Protein AF-A0A0D7KGH0-F1 (afdb_monomer)

Secondary structure (DSSP, 8-state):
-------------PPPP----------------------------------TTSTHHHHHHHHHTSSS-HHHHHHHHHHHHHHHHHHHHHHTT--------------STTSSHHHHHHHHHHHHHHTTS-S--------HHHHS-SSTTHHHHHHHHH-

pLDDT: mean 73.55, std 21.43, range [29.11, 94.19]

Nearest PDB structures (foldseek):
  3syk-assembly1_A  TM=7.931E-01  e=2.984E-05  Cereibacter sphaeroides
  4xvn-assembly2_E  TM=3.794E-01  e=7.299E+00  Thermus phage G20c

Radius of gyration: 26.58 Å; Cα contacts (8 Å, |Δi|>4): 63; chains: 1; bounding box: 65×79×70 Å

Sequence (159 aa):
MNVRLRAANSEGNARPSRQINVVLRPVEQSNQDTAANQTNGEDTADSLAVPQDGPFGEVRKELDRLVGLKHMKDIAYELYAILQMNRRRQDVGLICQSHVYHMIFKGNPGTGKTTVARIMAKMFQQLGVLSKGHLLEVERADLVGEYIGHTAQKTRDLI

Mean predicted aligned error: 15.97 Å

Solvent-accessible surface area (backbone atoms only — not comparable to full-atom values): 11032 Å² total; per-residue (Å²): 136,88,88,88,81,90,81,84,90,84,78,87,82,76,81,77,82,85,79,80,84,83,82,80,78,77,83,81,79,86,85,84,83,86,86,87,85,85,88,80,94,70,85,93,79,84,85,75,89,66,71,69,91,47,88,57,29,59,50,49,52,60,55,65,69,45,83,73,60,60,71,59,52,52,52,52,53,51,52,49,51,53,51,51,51,45,51,55,34,50,78,71,71,43,94,67,83,91,79,87,84,86,82,83,87,82,78,65,88,89,74,49,58,70,60,51,52,46,49,51,33,41,48,35,25,76,72,65,77,32,99,59,47,76,73,88,88,78,56,72,75,65,41,50,43,99,50,92,79,38,30,65,53,40,42,58,79,76,108

Foldseek 3Di:
DDDDDDDDDDDDDDPDDPDDDDDDDDDDDDDDDDDDDDDDDDDPPDDLCDPCPDLCVVLLVLVVVQPDPVVVSVVLSVVLVLLVVLVVCVVVPHDHDDDDDDDDDDDDPPNCSVVSVLSSLSSCCSSVVDVDSDDDDDDPVQQDDPDPPVNVVSNVVRD

Structure (mmCIF, N/CA/C/O backbone):
data_AF-A0A0D7KGH0-F1
#
_entry.id   AF-A0A0D7KGH0-F1
#
loop_
_atom_site.group_PDB
_atom_site.id
_atom_site.type_symbol
_atom_site.label_atom_id
_atom_site.label_alt_id
_atom_site.label_comp_id
_atom_site.label_asym_id
_atom_site.label_entity_id
_atom_site.label_seq_id
_atom_site.pdbx_PDB_ins_code
_atom_site.Cartn_x
_atom_site.Cartn_y
_atom_site.Cartn_z
_atom_site.occupancy
_atom_site.B_iso_or_equiv
_atom_site.auth_seq_id
_atom_site.auth_comp_id
_atom_site.auth_asym_id
_atom_site.auth_atom_id
_atom_site.pdbx_PDB_model_num
ATOM 1 N N . MET A 1 1 ? 45.680 39.427 49.419 1.00 41.56 1 MET A N 1
ATOM 2 C CA . MET A 1 1 ? 44.461 38.790 48.872 1.00 41.56 1 MET A CA 1
ATOM 3 C C . MET A 1 1 ? 44.758 37.316 48.664 1.00 41.56 1 MET A C 1
ATOM 5 O O . MET A 1 1 ? 45.779 36.998 48.070 1.00 41.56 1 MET A O 1
ATOM 9 N N . ASN A 1 2 ? 43.954 36.448 49.277 1.00 29.53 2 ASN A N 1
ATOM 10 C CA . ASN A 1 2 ? 44.262 35.038 49.512 1.00 29.53 2 ASN A CA 1
ATOM 11 C C . ASN A 1 2 ? 44.093 34.130 48.282 1.00 29.53 2 ASN A C 1
ATOM 13 O O . ASN A 1 2 ? 43.216 34.319 47.448 1.00 29.53 2 ASN A O 1
ATOM 17 N N . VAL A 1 3 ? 44.953 33.114 48.280 1.00 34.72 3 VAL A N 1
ATOM 18 C CA . VAL A 1 3 ? 45.094 31.923 47.430 1.00 34.72 3 VAL A CA 1
ATOM 19 C C . VAL A 1 3 ? 43.864 30.997 47.483 1.00 34.72 3 VAL A C 1
ATOM 21 O O . VAL A 1 3 ? 43.312 30.828 48.569 1.00 34.72 3 VAL A O 1
ATOM 24 N N . ARG A 1 4 ? 43.520 30.298 46.377 1.00 31.38 4 ARG A N 1
ATOM 25 C CA . ARG A 1 4 ? 43.224 28.836 46.357 1.00 31.38 4 ARG A CA 1
ATOM 26 C C . ARG A 1 4 ? 43.000 28.226 44.960 1.00 31.38 4 ARG A C 1
ATOM 28 O O . ARG A 1 4 ? 42.541 28.875 44.032 1.00 31.38 4 ARG A O 1
ATOM 35 N N . LEU A 1 5 ? 43.395 26.951 44.888 1.00 29.11 5 LEU A N 1
ATOM 36 C CA . LEU A 1 5 ? 43.518 26.014 43.766 1.00 29.11 5 LEU A CA 1
ATOM 37 C C . LEU A 1 5 ? 42.199 25.357 43.278 1.00 29.11 5 LEU A C 1
ATOM 39 O O . LEU A 1 5 ? 41.291 25.158 44.074 1.00 29.11 5 LEU A O 1
ATOM 43 N N . ARG A 1 6 ? 42.283 24.827 42.036 1.00 31.92 6 ARG A N 1
ATOM 44 C CA . ARG A 1 6 ? 41.784 23.535 41.469 1.00 31.92 6 ARG A CA 1
ATOM 45 C C . ARG A 1 6 ? 40.280 23.215 41.353 1.00 31.92 6 ARG A C 1
ATOM 47 O O . ARG A 1 6 ? 39.593 23.128 42.357 1.00 31.92 6 ARG A O 1
ATOM 54 N N . ALA A 1 7 ? 39.887 22.775 40.145 1.00 35.25 7 ALA A N 1
ATOM 55 C CA . ALA A 1 7 ? 39.320 21.446 39.781 1.00 35.25 7 ALA A CA 1
ATOM 56 C C . ALA A 1 7 ? 38.917 21.485 38.279 1.00 35.25 7 ALA A C 1
ATOM 58 O O . ALA A 1 7 ? 38.325 22.465 37.853 1.00 35.25 7 ALA A O 1
ATOM 59 N N . ALA A 1 8 ? 39.452 20.651 37.378 1.00 36.75 8 ALA A N 1
ATOM 60 C CA . ALA A 1 8 ? 39.146 19.237 37.086 1.00 36.75 8 ALA A CA 1
ATOM 61 C C . ALA A 1 8 ? 37.835 19.004 36.287 1.00 36.75 8 ALA A C 1
ATOM 63 O O . ALA A 1 8 ? 36.780 19.505 36.650 1.00 36.75 8 ALA A O 1
ATOM 64 N N . ASN A 1 9 ? 37.986 18.234 35.198 1.00 39.91 9 ASN A N 1
ATOM 65 C CA . ASN A 1 9 ? 37.026 17.692 34.224 1.00 39.91 9 ASN A CA 1
ATOM 66 C C . ASN A 1 9 ? 35.560 17.510 34.662 1.00 39.91 9 ASN A C 1
ATOM 68 O O . ASN A 1 9 ? 35.285 16.999 35.743 1.00 39.91 9 ASN A O 1
ATOM 72 N N . SER A 1 10 ? 34.639 17.710 33.710 1.00 45.41 10 SER A N 1
ATOM 73 C CA . SER A 1 10 ? 33.418 16.896 33.628 1.00 45.41 10 SER A CA 1
ATOM 74 C C . SER A 1 10 ? 33.088 16.579 32.166 1.00 45.41 10 SER A C 1
ATOM 76 O O . SER A 1 10 ? 33.028 17.464 31.313 1.00 45.41 10 SER A O 1
ATOM 78 N N . GLU A 1 11 ? 33.003 15.281 31.905 1.00 39.31 11 GLU A N 1
ATOM 79 C CA . GLU A 1 11 ? 32.951 14.599 30.618 1.00 39.31 11 GLU A CA 1
ATOM 80 C C . GLU A 1 11 ? 31.562 14.656 29.967 1.00 39.31 11 GLU A C 1
ATOM 82 O O . GLU A 1 11 ? 30.549 14.955 30.603 1.00 39.31 11 GLU A O 1
ATOM 87 N N . GLY A 1 12 ? 31.530 14.338 28.670 1.00 46.34 12 GLY A N 1
ATOM 88 C CA . GLY A 1 12 ? 30.321 14.235 27.865 1.00 46.34 12 GLY A CA 1
ATOM 89 C C . GLY A 1 12 ? 29.302 13.258 28.453 1.00 46.34 12 GLY A C 1
ATOM 90 O O . GLY A 1 12 ? 29.570 12.074 28.630 1.00 46.34 12 GLY A O 1
ATOM 91 N N . ASN A 1 13 ? 28.096 13.760 28.702 1.00 44.91 13 ASN A N 1
ATOM 92 C CA . ASN A 1 13 ? 26.980 12.952 29.171 1.00 44.91 13 ASN A CA 1
ATOM 93 C C . ASN A 1 13 ? 26.182 12.418 27.969 1.00 44.91 13 ASN A C 1
ATOM 95 O O . ASN A 1 13 ? 25.218 13.034 27.506 1.00 44.91 13 ASN A O 1
ATOM 99 N N . ALA A 1 14 ? 26.623 11.277 27.436 1.00 51.00 14 ALA A N 1
ATOM 100 C CA . ALA A 1 14 ? 25.829 10.451 26.537 1.00 51.00 14 ALA A CA 1
ATOM 101 C C . ALA A 1 14 ? 24.565 9.987 27.279 1.00 51.00 14 ALA A C 1
ATOM 103 O O . ALA A 1 14 ? 24.649 9.352 28.327 1.00 51.00 14 ALA A O 1
ATOM 104 N N . ARG A 1 15 ? 23.378 10.301 26.748 1.00 58.03 15 ARG A N 1
ATOM 105 C CA . ARG A 1 15 ? 22.112 9.817 27.318 1.00 58.03 15 ARG A CA 1
ATOM 106 C C . ARG A 1 15 ? 22.065 8.289 27.161 1.00 58.03 15 ARG A C 1
ATOM 108 O O . ARG A 1 15 ? 22.057 7.836 26.015 1.00 58.03 15 ARG A O 1
ATOM 115 N N . PRO A 1 16 ? 22.014 7.484 28.237 1.00 51.22 16 PRO A N 1
ATOM 116 C CA . PRO A 1 16 ? 21.922 6.042 28.083 1.00 51.22 16 PRO A CA 1
ATOM 117 C C . PRO A 1 16 ? 20.539 5.666 27.538 1.00 51.22 16 PRO A C 1
ATOM 119 O O . PRO A 1 16 ? 19.508 6.221 27.929 1.00 51.22 16 PRO A O 1
ATOM 122 N N . SER A 1 17 ? 20.537 4.722 26.601 1.00 52.44 17 SER A N 1
ATOM 123 C CA . SER A 1 17 ? 19.361 4.086 26.013 1.00 52.44 17 SER A CA 1
ATOM 124 C C . SER A 1 17 ? 18.407 3.581 27.099 1.00 52.44 17 SER A C 1
ATOM 126 O O . SER A 1 17 ? 18.757 2.694 27.875 1.00 52.44 17 SER A O 1
ATOM 128 N N . ARG A 1 18 ? 17.181 4.111 27.145 1.00 48.22 18 ARG A N 1
ATOM 129 C CA . ARG A 1 18 ? 16.105 3.562 27.983 1.00 48.22 18 ARG A CA 1
ATOM 130 C C . ARG A 1 18 ? 15.555 2.294 27.325 1.00 48.22 18 ARG A C 1
ATOM 132 O O . ARG A 1 18 ? 14.575 2.355 26.590 1.00 48.22 18 ARG A O 1
ATOM 139 N N . GLN A 1 19 ? 16.202 1.157 27.572 1.00 45.97 19 GLN A N 1
ATOM 140 C CA . GLN A 1 19 ? 15.597 -0.155 27.344 1.00 45.97 19 GLN A CA 1
ATOM 141 C C . GLN A 1 19 ? 14.465 -0.351 28.359 1.00 45.97 19 GLN A C 1
ATOM 143 O O . GLN A 1 19 ? 14.685 -0.275 29.566 1.00 45.97 19 GLN A O 1
ATOM 148 N N . ILE A 1 20 ? 13.250 -0.584 27.867 1.00 50.53 20 ILE A N 1
ATOM 149 C CA . ILE A 1 20 ? 12.112 -1.008 28.685 1.00 50.53 20 ILE A CA 1
ATOM 150 C C . ILE A 1 20 ? 11.977 -2.517 28.482 1.00 50.53 20 ILE A C 1
ATOM 152 O O . ILE A 1 20 ? 11.627 -2.957 27.390 1.00 50.53 20 ILE A O 1
ATOM 156 N N . ASN A 1 21 ? 12.251 -3.303 29.524 1.00 36.59 21 ASN A N 1
ATOM 157 C CA . ASN A 1 21 ? 11.974 -4.738 29.521 1.00 36.59 21 ASN A CA 1
ATOM 158 C C . ASN A 1 21 ? 10.545 -4.975 30.013 1.00 36.59 21 ASN A C 1
ATOM 160 O O . ASN A 1 21 ? 10.241 -4.743 31.183 1.00 36.59 21 ASN A O 1
ATOM 164 N N . VAL A 1 22 ? 9.675 -5.459 29.128 1.00 51.44 22 VAL A N 1
ATOM 165 C CA . VAL A 1 22 ? 8.350 -5.961 29.505 1.00 51.44 22 VAL A CA 1
ATOM 166 C C . VAL A 1 22 ? 8.469 -7.467 29.718 1.00 51.44 22 VAL A C 1
ATOM 168 O O . VAL A 1 22 ? 8.565 -8.232 28.763 1.00 51.44 22 VAL A O 1
ATOM 171 N N . VAL A 1 23 ? 8.498 -7.889 30.983 1.00 47.25 23 VAL A N 1
ATOM 172 C CA . VAL A 1 23 ? 8.466 -9.306 31.368 1.00 47.25 23 VAL A CA 1
ATOM 173 C C . VAL A 1 23 ? 7.005 -9.730 31.486 1.00 47.25 23 VAL A C 1
ATOM 175 O O . VAL A 1 23 ? 6.326 -9.376 32.449 1.00 47.25 23 VAL A O 1
ATOM 178 N N . LEU A 1 24 ? 6.509 -10.480 30.504 1.00 50.59 24 LEU A N 1
ATOM 179 C CA . LEU A 1 24 ? 5.222 -11.162 30.618 1.00 50.59 24 LEU A CA 1
ATOM 180 C C . LEU A 1 24 ? 5.438 -12.439 31.437 1.00 50.59 24 LEU A C 1
ATOM 182 O O . LEU A 1 24 ? 6.128 -13.353 30.991 1.00 50.59 24 LEU A O 1
ATOM 186 N N . ARG A 1 25 ? 4.871 -12.491 32.648 1.00 45.56 25 ARG A N 1
ATOM 187 C CA . ARG A 1 25 ? 4.761 -13.738 33.418 1.00 45.56 25 ARG A CA 1
ATOM 188 C C . ARG A 1 25 ? 3.758 -14.648 32.700 1.00 45.56 25 ARG A C 1
ATOM 190 O O . ARG A 1 25 ? 2.606 -14.230 32.562 1.00 45.56 25 ARG A O 1
ATOM 197 N N . PRO A 1 26 ? 4.145 -15.852 32.249 1.00 48.28 26 PRO A N 1
ATOM 198 C CA . PRO A 1 26 ? 3.174 -16.825 31.778 1.00 48.28 26 PRO A CA 1
ATOM 199 C C . PRO A 1 26 ? 2.297 -17.246 32.958 1.00 48.28 26 PRO A C 1
ATOM 201 O O . PRO A 1 26 ? 2.795 -17.448 34.065 1.00 48.28 26 PRO A O 1
ATOM 204 N N . VAL A 1 27 ? 0.992 -17.358 32.721 1.00 50.47 27 VAL A N 1
ATOM 205 C CA . VAL A 1 27 ? 0.067 -17.990 33.664 1.00 50.47 27 VAL A CA 1
ATOM 206 C C . VAL A 1 27 ? 0.412 -19.476 33.692 1.00 50.47 27 VAL A C 1
ATOM 208 O O . VAL A 1 27 ? 0.311 -20.156 32.673 1.00 50.47 27 VAL A O 1
ATOM 211 N N . GLU A 1 28 ? 0.869 -19.958 34.844 1.00 46.41 28 GLU A N 1
ATOM 212 C CA . GLU A 1 28 ? 1.136 -21.373 35.082 1.00 46.41 28 GLU A CA 1
ATOM 213 C C . GLU A 1 28 ? -0.172 -22.162 34.944 1.00 46.41 28 GLU A C 1
ATOM 215 O O . GLU A 1 28 ? -1.107 -22.003 35.728 1.00 46.41 28 GLU A O 1
ATOM 220 N N . GLN A 1 29 ? -0.245 -23.008 33.917 1.00 48.66 29 GLN A N 1
ATOM 221 C CA . GLN A 1 29 ? -1.266 -24.039 33.805 1.00 48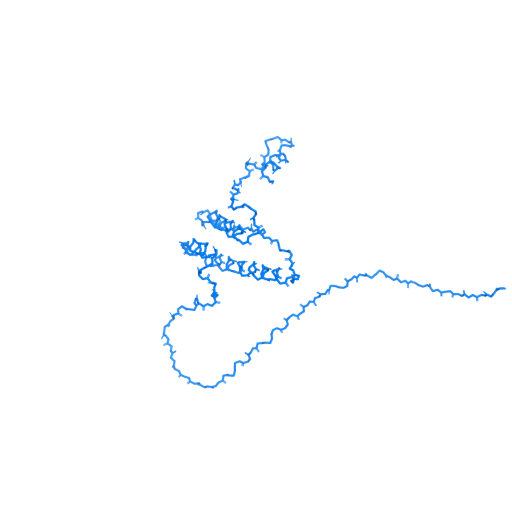.66 29 GLN A CA 1
ATOM 222 C C . GLN A 1 29 ? -0.837 -25.209 34.689 1.00 48.66 29 GLN A C 1
ATOM 224 O O . GLN A 1 29 ? 0.052 -25.987 34.340 1.00 48.66 29 GLN A O 1
ATOM 229 N N . SER A 1 30 ? -1.458 -25.316 35.859 1.00 42.31 30 SER A N 1
ATOM 230 C CA . SER A 1 30 ? -1.389 -26.506 36.698 1.00 42.31 30 SER A CA 1
ATOM 231 C C . SER A 1 30 ? -2.066 -27.676 35.974 1.00 42.31 30 SER A C 1
ATOM 233 O O . SER A 1 30 ? -3.291 -27.730 35.878 1.00 42.31 30 SER A O 1
ATOM 235 N N . ASN A 1 31 ? -1.260 -28.600 35.458 1.00 47.09 31 ASN A N 1
ATOM 236 C CA . ASN A 1 31 ? -1.702 -29.909 34.984 1.00 47.09 31 ASN A CA 1
ATOM 237 C C . ASN A 1 31 ? -1.888 -30.885 36.154 1.00 47.09 31 ASN A C 1
ATOM 239 O O . ASN A 1 31 ? -0.958 -31.036 36.951 1.00 47.09 31 ASN A O 1
ATOM 243 N N . GLN A 1 32 ? -3.042 -31.565 36.173 1.00 42.88 32 GLN A N 1
ATOM 244 C CA . GLN A 1 32 ? -3.339 -32.946 36.627 1.00 42.88 32 GLN A CA 1
ATOM 245 C C . GLN A 1 32 ? -4.887 -33.055 36.652 1.00 42.88 32 GLN A C 1
ATOM 247 O O . GLN A 1 32 ? -5.527 -32.233 37.294 1.00 42.88 32 GLN A O 1
ATOM 252 N N . ASP A 1 33 ? -5.597 -33.904 35.897 1.00 41.34 33 ASP A N 1
ATOM 253 C CA . ASP A 1 33 ? -5.325 -35.303 35.564 1.00 41.34 33 ASP A CA 1
ATOM 254 C C . ASP A 1 33 ? -6.121 -35.842 34.344 1.00 41.34 33 ASP A C 1
ATOM 256 O O . ASP A 1 33 ? -7.313 -35.598 34.190 1.00 41.34 33 ASP A O 1
ATOM 260 N N . THR A 1 34 ? -5.416 -36.658 33.548 1.00 39.62 34 THR A N 1
ATOM 261 C CA . THR A 1 34 ? -5.777 -38.000 33.029 1.00 39.62 34 THR A CA 1
ATOM 262 C C . THR A 1 34 ? -6.896 -38.224 31.979 1.00 39.62 34 THR A C 1
ATOM 264 O O . THR A 1 34 ? -8.069 -38.373 32.288 1.00 39.62 34 THR A O 1
ATOM 267 N N . ALA A 1 35 ? -6.402 -38.491 30.758 1.00 45.72 35 ALA A N 1
ATOM 268 C CA . ALA A 1 35 ? -6.781 -39.527 29.777 1.00 45.72 35 ALA A CA 1
ATOM 269 C C . ALA A 1 35 ? -8.079 -39.444 28.935 1.00 45.72 35 ALA A C 1
ATOM 271 O O . ALA A 1 35 ? -9.195 -39.405 29.432 1.00 45.72 35 ALA A O 1
ATOM 272 N N . ALA A 1 36 ? -7.839 -39.656 27.628 1.00 41.31 36 ALA A N 1
ATOM 273 C CA . ALA A 1 36 ? -8.736 -40.055 26.536 1.00 41.31 36 ALA A CA 1
ATOM 274 C C . ALA A 1 36 ? -9.558 -38.954 25.836 1.00 41.31 36 ALA A C 1
ATOM 276 O O . ALA A 1 36 ? -10.679 -38.663 26.227 1.00 41.31 36 ALA A O 1
ATOM 277 N N . ASN A 1 37 ? -9.045 -38.435 24.709 1.00 42.38 37 ASN A N 1
ATOM 278 C CA . ASN A 1 37 ? -9.569 -38.767 23.371 1.00 42.38 37 ASN A CA 1
ATOM 279 C C . ASN A 1 37 ? -8.706 -38.110 22.270 1.00 42.38 37 ASN A C 1
ATOM 281 O O . ASN A 1 37 ? -8.442 -36.911 22.321 1.00 42.38 37 ASN A O 1
ATOM 285 N N . GLN A 1 38 ? -8.262 -38.885 21.279 1.00 48.72 38 GLN A N 1
ATOM 286 C CA . GLN A 1 38 ? -7.648 -38.369 20.051 1.00 48.72 38 GLN A CA 1
ATOM 287 C C . GLN A 1 38 ? -8.684 -38.385 18.922 1.00 48.72 38 GLN A C 1
ATOM 289 O O . GLN A 1 38 ? -9.487 -39.310 18.852 1.00 48.72 38 GLN A O 1
ATOM 294 N N . THR A 1 39 ? -8.536 -37.427 17.995 1.00 37.03 39 THR A N 1
ATOM 295 C CA . THR A 1 39 ? -9.223 -37.236 16.693 1.00 37.03 39 THR A CA 1
ATOM 296 C C . THR A 1 39 ? -10.608 -36.569 16.795 1.00 37.03 39 THR A C 1
ATOM 298 O O . THR A 1 39 ? -11.463 -37.040 17.526 1.00 37.03 39 THR A O 1
ATOM 301 N N . ASN A 1 40 ? -10.912 -35.432 16.156 1.00 37.91 40 ASN A N 1
ATOM 302 C CA . ASN A 1 40 ? -10.426 -34.849 14.901 1.00 37.91 40 ASN A CA 1
ATOM 303 C C . ASN A 1 40 ? -10.242 -33.323 14.990 1.00 37.91 40 ASN A C 1
ATOM 305 O O . ASN A 1 40 ? -10.892 -32.655 15.786 1.00 37.91 40 ASN A O 1
ATOM 309 N N . GLY A 1 41 ? -9.325 -32.801 14.169 1.00 38.03 41 GLY A N 1
ATOM 310 C CA . GLY A 1 41 ? -8.966 -31.387 14.122 1.00 38.03 41 GLY A CA 1
ATOM 311 C C . GLY A 1 41 ? -10.094 -30.529 13.564 1.00 38.03 41 GLY A C 1
ATOM 312 O O . GLY A 1 41 ? -10.389 -30.590 12.373 1.00 38.03 41 GLY A O 1
ATOM 313 N N . GLU A 1 42 ? -10.666 -29.712 14.437 1.00 35.97 42 GLU A N 1
ATOM 314 C CA . GLU A 1 42 ? -11.535 -28.601 14.082 1.00 35.97 42 GLU A CA 1
ATOM 315 C C . GLU A 1 42 ? -10.783 -27.285 14.307 1.00 35.97 42 GLU A C 1
ATOM 317 O O . GLU A 1 42 ? -10.029 -27.107 15.268 1.00 35.97 42 GLU A O 1
ATOM 322 N N . ASP A 1 43 ? -10.960 -26.405 13.329 1.00 40.88 43 ASP A N 1
ATOM 323 C CA . ASP A 1 43 ? -10.422 -25.063 13.162 1.00 40.88 43 ASP A CA 1
ATOM 324 C C . ASP A 1 43 ? -10.072 -24.306 14.453 1.00 40.88 43 ASP A C 1
ATOM 326 O O . ASP A 1 43 ? -10.895 -23.637 15.073 1.00 40.88 43 ASP A O 1
ATOM 330 N N . THR A 1 44 ? -8.782 -24.265 14.787 1.00 36.62 44 THR A N 1
ATOM 331 C CA . THR A 1 44 ? -8.233 -23.221 15.665 1.00 36.62 44 THR A CA 1
ATOM 332 C C . THR A 1 44 ? -7.972 -21.963 14.828 1.00 36.62 44 THR A C 1
ATOM 334 O O . THR A 1 44 ? -6.828 -21.592 14.567 1.00 36.62 44 THR A O 1
ATOM 337 N N . ALA A 1 45 ? -9.034 -21.350 14.303 1.00 44.78 45 ALA A N 1
ATOM 338 C CA . ALA A 1 45 ? -8.960 -20.151 13.459 1.00 44.78 45 ALA A CA 1
ATOM 339 C C . ALA A 1 45 ? -9.806 -18.987 13.994 1.00 44.78 45 ALA A C 1
ATOM 341 O O . ALA A 1 45 ? -10.140 -18.078 13.238 1.00 44.78 45 ALA A O 1
ATOM 342 N N . ASP A 1 46 ? -10.132 -1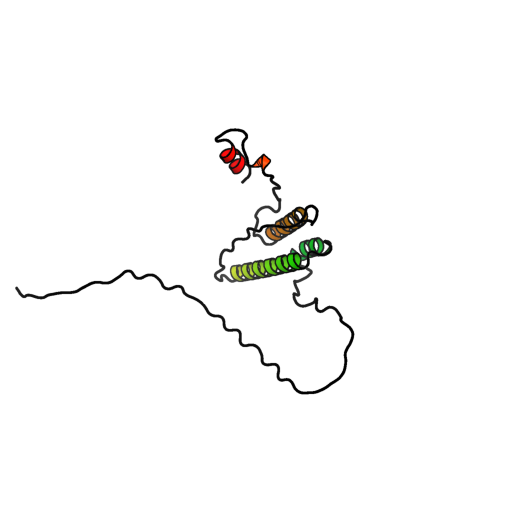8.992 15.287 1.00 47.44 46 ASP A N 1
ATOM 343 C CA . ASP A 1 46 ? -10.974 -17.959 15.885 1.00 47.44 46 ASP A CA 1
ATOM 344 C C . ASP A 1 46 ? -10.369 -17.412 17.183 1.00 47.44 46 ASP A C 1
ATOM 346 O O . ASP A 1 46 ? -10.752 -17.771 18.292 1.00 47.44 46 ASP A O 1
ATOM 350 N N . SER A 1 47 ? -9.359 -16.547 17.057 1.00 43.06 47 SER A N 1
ATOM 351 C CA . SER A 1 47 ? -8.939 -15.687 18.174 1.00 43.06 47 SER A CA 1
ATOM 352 C C . SER A 1 47 ? -8.220 -14.415 17.716 1.00 43.06 47 SER A C 1
ATOM 354 O O . SER A 1 47 ? -7.202 -14.020 18.274 1.00 43.06 47 SER A O 1
ATOM 356 N N . LEU A 1 48 ? -8.757 -13.752 16.694 1.00 51.25 48 LEU A N 1
ATOM 357 C CA . LEU A 1 48 ? -8.560 -12.320 16.456 1.00 51.25 48 LEU A CA 1
ATOM 358 C C . LEU A 1 48 ? -9.926 -11.776 16.037 1.00 51.25 48 LEU A C 1
ATOM 360 O O . LEU A 1 48 ? -10.178 -11.534 14.859 1.00 51.25 48 LEU A O 1
ATOM 364 N N . ALA A 1 49 ? -10.845 -11.669 17.002 1.00 51.06 49 ALA A N 1
ATOM 365 C CA . ALA A 1 49 ? -12.197 -11.163 16.786 1.00 51.06 49 ALA A CA 1
ATOM 366 C C . ALA A 1 49 ? -12.151 -9.665 16.439 1.00 51.06 49 ALA A C 1
ATOM 368 O O . ALA A 1 49 ? -12.395 -8.786 17.264 1.00 51.06 49 ALA A O 1
ATOM 369 N N . VAL A 1 50 ? -11.780 -9.369 15.196 1.00 56.88 50 VAL A N 1
ATOM 370 C CA . VAL A 1 50 ? -11.925 -8.049 14.602 1.00 56.88 50 VAL A CA 1
ATOM 371 C C . VAL A 1 50 ? -13.423 -7.822 14.370 1.00 56.88 50 VAL A C 1
ATOM 373 O O . VAL A 1 50 ? -14.057 -8.676 13.739 1.00 56.88 50 VAL A O 1
ATOM 376 N N . PRO A 1 51 ? -14.008 -6.711 14.861 1.00 57.72 51 PRO A N 1
ATOM 377 C CA . PRO A 1 51 ? -15.424 -6.413 14.668 1.00 57.72 51 PRO A CA 1
ATOM 378 C C . PRO A 1 51 ? -15.816 -6.499 13.188 1.00 57.72 51 PRO A C 1
ATOM 380 O O . PRO A 1 51 ? -15.185 -5.867 12.340 1.00 57.72 51 PRO A O 1
ATOM 383 N N . GLN A 1 52 ? -16.849 -7.289 12.888 1.00 54.06 52 GLN A N 1
ATOM 384 C CA . GLN A 1 52 ? -17.313 -7.556 11.519 1.00 54.06 52 GLN A CA 1
ATOM 385 C C . GLN A 1 52 ? -18.021 -6.344 10.884 1.00 54.06 52 GLN A C 1
ATOM 387 O O . GLN A 1 52 ? -18.002 -6.193 9.664 1.00 54.06 52 GLN A O 1
ATOM 392 N N . ASP A 1 53 ? -18.576 -5.450 11.709 1.00 57.09 53 ASP A N 1
ATOM 393 C CA . ASP A 1 53 ? -19.479 -4.365 11.290 1.00 57.09 53 ASP A CA 1
ATOM 394 C C . ASP A 1 53 ? -18.833 -2.967 11.341 1.00 57.09 53 ASP A C 1
ATOM 396 O O . ASP A 1 53 ? -19.480 -1.964 11.639 1.00 57.09 53 ASP A O 1
ATOM 400 N N . GLY A 1 54 ? -17.527 -2.885 11.075 1.00 67.50 54 GLY A N 1
ATOM 401 C CA . GLY A 1 54 ? -16.787 -1.621 10.999 1.00 67.50 54 GLY A CA 1
ATOM 402 C C . GLY A 1 54 ? -16.338 -1.259 9.577 1.00 67.50 54 GLY A C 1
ATOM 403 O O . GLY A 1 54 ? -16.494 -2.064 8.660 1.00 67.50 54 GLY A O 1
ATOM 404 N N . PRO A 1 55 ? -15.669 -0.101 9.390 1.00 67.62 55 PRO A N 1
ATOM 405 C CA . PRO A 1 55 ? -15.062 0.297 8.109 1.00 67.62 55 PRO A CA 1
ATOM 406 C C . PRO A 1 55 ? -14.190 -0.810 7.494 1.00 67.62 55 PRO A C 1
ATOM 408 O O . PRO A 1 55 ? -14.166 -1.013 6.288 1.00 67.62 55 PRO A O 1
ATOM 411 N N . PHE A 1 56 ? -13.541 -1.596 8.354 1.00 78.50 56 PHE A N 1
ATOM 412 C CA . PHE A 1 56 ? -12.676 -2.705 7.975 1.00 78.50 56 PHE A CA 1
ATOM 413 C C . PHE A 1 56 ? -13.406 -3.966 7.498 1.00 78.50 56 PHE A C 1
ATOM 415 O O . PHE A 1 56 ? -12.779 -4.820 6.878 1.00 78.50 56 PHE A O 1
ATOM 422 N N . GLY A 1 57 ? -14.713 -4.104 7.737 1.00 85.00 57 GLY A N 1
ATOM 423 C CA . GLY A 1 57 ? -15.476 -5.282 7.317 1.00 85.00 57 GLY A CA 1
ATOM 424 C C . GLY A 1 57 ? -15.444 -5.490 5.800 1.00 85.00 57 GLY A C 1
ATOM 425 O O . GLY A 1 57 ? -15.341 -6.621 5.328 1.00 85.00 57 GLY A O 1
ATOM 426 N N . GLU A 1 58 ? -15.458 -4.408 5.019 1.00 86.94 58 GLU A N 1
ATOM 427 C CA . GLU A 1 58 ? -15.337 -4.471 3.556 1.00 86.94 58 GLU A CA 1
ATOM 428 C C . GLU A 1 58 ? -13.940 -4.913 3.112 1.00 86.94 58 GLU A C 1
ATOM 430 O O . GLU A 1 58 ? -13.810 -5.823 2.294 1.00 86.94 58 GLU A O 1
ATOM 435 N N . VAL A 1 59 ? -12.895 -4.323 3.700 1.00 88.00 59 VAL A N 1
ATOM 436 C CA . VAL A 1 59 ? -11.492 -4.682 3.437 1.00 88.00 59 VAL A CA 1
ATOM 437 C C . VAL A 1 59 ? -11.237 -6.141 3.790 1.00 88.00 59 VAL A C 1
ATOM 439 O O . VAL A 1 59 ? -10.648 -6.872 2.997 1.00 88.00 59 VAL A O 1
ATOM 442 N N . ARG A 1 60 ? -11.727 -6.585 4.951 1.00 88.31 60 ARG A N 1
ATOM 443 C CA . ARG A 1 60 ? -11.660 -7.976 5.390 1.00 88.31 60 ARG A CA 1
ATOM 444 C C . ARG A 1 60 ? -12.322 -8.902 4.376 1.00 88.31 60 ARG A C 1
ATOM 446 O O . ARG A 1 60 ? -11.698 -9.864 3.952 1.00 88.31 60 ARG A O 1
ATOM 453 N N . LYS A 1 61 ? -13.543 -8.590 3.928 1.00 90.69 61 LYS A N 1
ATOM 454 C CA . LYS A 1 61 ? -14.242 -9.380 2.899 1.00 90.69 61 LYS A CA 1
ATOM 455 C C . LYS A 1 61 ? -13.455 -9.442 1.588 1.00 90.69 61 LYS A C 1
ATOM 457 O O . LYS A 1 61 ? -13.388 -10.507 0.979 1.00 90.69 61 LYS A O 1
ATOM 462 N N . GLU A 1 62 ? -12.869 -8.332 1.138 1.00 90.69 62 GLU A N 1
ATOM 463 C CA . GLU A 1 62 ? -12.016 -8.315 -0.060 1.00 90.69 62 GLU A CA 1
ATOM 464 C C . GLU A 1 62 ? -10.770 -9.194 0.118 1.00 90.69 62 GLU A C 1
ATOM 466 O O . GLU A 1 62 ? -10.412 -9.940 -0.794 1.00 90.69 62 GLU A O 1
ATOM 471 N N . LEU A 1 63 ? -10.141 -9.149 1.293 1.00 89.81 63 LEU A N 1
ATOM 472 C CA . LEU A 1 63 ? -8.950 -9.931 1.602 1.00 89.81 63 LEU A CA 1
ATOM 473 C C . LEU A 1 63 ? -9.264 -11.427 1.765 1.00 89.81 63 LEU A C 1
ATOM 475 O O . LEU A 1 63 ? -8.527 -12.273 1.261 1.00 89.81 63 LEU A O 1
ATOM 479 N N . ASP A 1 64 ? -10.385 -11.764 2.400 1.00 90.25 64 ASP A N 1
ATOM 480 C CA . ASP A 1 64 ? -10.836 -13.138 2.624 1.00 90.25 64 ASP A CA 1
ATOM 481 C C . ASP A 1 64 ? -11.202 -13.849 1.315 1.00 90.25 64 ASP A C 1
ATOM 483 O O . ASP A 1 64 ? -10.935 -15.044 1.186 1.00 90.25 64 ASP A O 1
ATOM 487 N N . ARG A 1 65 ? -11.692 -13.113 0.305 1.00 91.62 65 ARG A N 1
ATOM 488 C CA . ARG A 1 65 ? -11.921 -13.635 -1.057 1.00 91.62 65 ARG A CA 1
ATOM 489 C C . ARG A 1 65 ? -10.642 -14.091 -1.761 1.00 91.62 65 ARG A C 1
ATOM 491 O O . ARG A 1 65 ? -10.725 -14.891 -2.691 1.00 91.62 65 ARG A O 1
ATOM 498 N N . LEU A 1 66 ? -9.471 -13.587 -1.368 1.00 89.12 66 LEU A N 1
ATOM 499 C CA . LEU A 1 66 ? -8.209 -14.040 -1.945 1.00 89.12 66 LEU A CA 1
ATOM 500 C C . LEU A 1 66 ? -7.860 -15.426 -1.394 1.00 89.12 66 LEU A C 1
ATOM 502 O O . LEU A 1 66 ? -7.723 -15.617 -0.183 1.00 89.12 66 LEU A O 1
ATOM 506 N N . VAL A 1 67 ? -7.702 -16.397 -2.291 1.00 88.69 67 VAL A N 1
ATOM 507 C CA . VAL A 1 67 ? -7.354 -17.775 -1.928 1.00 88.69 67 VAL A CA 1
ATOM 508 C C . VAL A 1 67 ? -5.900 -17.836 -1.454 1.00 88.69 67 VAL A C 1
ATOM 510 O O . VAL A 1 67 ? -4.990 -17.335 -2.115 1.00 88.69 67 VAL A O 1
ATOM 513 N N . GLY A 1 68 ? -5.674 -18.473 -0.304 1.00 88.94 68 GLY A N 1
ATOM 514 C CA . GLY A 1 68 ? -4.350 -18.577 0.308 1.00 88.94 68 GLY A CA 1
ATOM 515 C C . GLY A 1 68 ? -3.925 -17.289 1.019 1.00 88.94 68 GLY A C 1
ATOM 516 O O . GLY A 1 68 ? -4.723 -16.664 1.713 1.00 88.94 68 GLY A O 1
ATOM 517 N N . LEU A 1 69 ? -2.644 -16.923 0.890 1.00 88.56 69 LEU A N 1
ATOM 518 C CA . LEU A 1 69 ? -2.055 -15.703 1.469 1.00 88.56 69 LEU A CA 1
ATOM 519 C C . LEU A 1 69 ? -2.178 -15.575 3.001 1.00 88.56 69 LEU A C 1
ATOM 521 O O . LEU A 1 69 ? -2.110 -14.463 3.511 1.00 88.56 69 LEU A O 1
ATOM 525 N N . LYS A 1 70 ? -2.304 -16.687 3.744 1.00 89.88 70 LYS A N 1
ATOM 526 C CA . LYS A 1 70 ? -2.545 -16.689 5.204 1.00 89.88 70 LYS A CA 1
ATOM 527 C C . LYS A 1 70 ? -1.641 -15.711 5.965 1.00 89.88 70 LYS A C 1
ATOM 529 O O . LYS A 1 70 ? -2.141 -14.790 6.591 1.00 89.88 70 LYS A O 1
ATOM 534 N N . HIS A 1 71 ? -0.325 -15.822 5.777 1.00 89.75 71 HIS A N 1
ATOM 535 C CA . HIS A 1 71 ? 0.641 -14.932 6.426 1.00 89.75 71 HIS A CA 1
ATOM 536 C C . HIS A 1 71 ? 0.426 -13.443 6.102 1.00 89.75 71 HIS A C 1
ATOM 538 O O . HIS A 1 71 ? 0.583 -12.585 6.963 1.00 89.75 71 HIS A O 1
ATOM 544 N N . MET A 1 72 ? 0.046 -13.121 4.864 1.00 90.00 72 MET A N 1
ATOM 545 C CA . MET A 1 72 ? -0.240 -11.740 4.478 1.00 90.00 72 MET A CA 1
ATOM 546 C C . MET A 1 72 ? -1.535 -11.238 5.130 1.00 90.00 72 MET A C 1
ATOM 548 O O . MET A 1 72 ? -1.576 -10.095 5.582 1.00 90.00 72 MET A O 1
ATOM 552 N N . LYS A 1 73 ? -2.562 -12.093 5.227 1.00 91.44 73 LYS A N 1
ATOM 553 C CA . LYS A 1 73 ? -3.804 -11.772 5.942 1.00 91.44 73 LYS A CA 1
ATOM 554 C C . LYS A 1 73 ? -3.528 -11.485 7.415 1.00 91.44 73 LYS A C 1
ATOM 556 O O . LYS A 1 73 ? -3.977 -10.460 7.914 1.00 91.44 73 LYS A O 1
ATOM 561 N N . ASP A 1 74 ? -2.718 -12.320 8.061 1.00 91.56 74 ASP A N 1
ATOM 562 C CA . ASP A 1 74 ? -2.318 -12.141 9.460 1.00 91.56 74 ASP A CA 1
ATOM 563 C C . ASP A 1 74 ? -1.647 -10.772 9.679 1.00 91.56 74 ASP A C 1
ATOM 565 O O . ASP A 1 74 ? -2.054 -10.020 10.564 1.00 91.56 74 ASP A O 1
ATOM 569 N N . ILE A 1 75 ? -0.703 -10.389 8.807 1.00 91.69 75 ILE A N 1
ATOM 570 C CA . ILE A 1 75 ? -0.047 -9.068 8.852 1.00 91.69 75 ILE A CA 1
ATOM 571 C C . ILE A 1 75 ? -1.056 -7.927 8.654 1.00 91.69 75 ILE A C 1
ATOM 573 O O . ILE A 1 75 ? -0.968 -6.897 9.324 1.00 91.69 75 ILE A O 1
ATOM 577 N N . ALA A 1 76 ? -2.018 -8.071 7.738 1.00 90.69 76 ALA A N 1
ATOM 578 C CA . ALA A 1 76 ? -3.043 -7.048 7.524 1.00 90.69 76 ALA A CA 1
ATOM 579 C C . ALA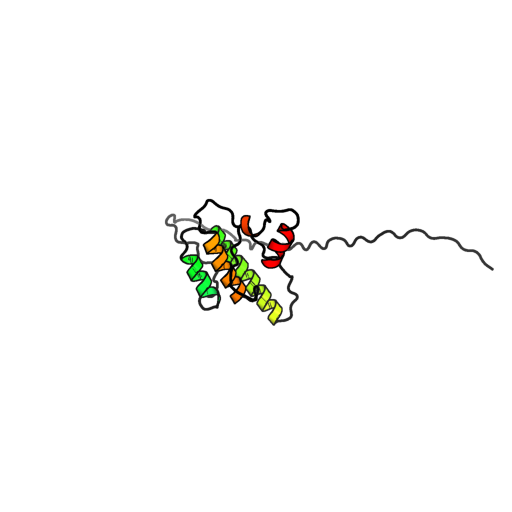 A 1 76 ? -3.922 -6.854 8.770 1.00 90.69 76 ALA A C 1
ATOM 581 O O . ALA A 1 76 ? -4.209 -5.716 9.149 1.00 90.69 76 ALA A O 1
ATOM 582 N N . TYR A 1 77 ? -4.314 -7.950 9.426 1.00 90.44 77 TYR A N 1
ATOM 583 C CA . TYR A 1 77 ? -5.099 -7.916 10.661 1.00 90.44 77 TYR A CA 1
ATOM 584 C C . TYR A 1 77 ? -4.317 -7.313 11.830 1.00 90.44 77 TYR A C 1
ATOM 586 O O . TYR A 1 77 ? -4.860 -6.492 12.573 1.00 90.44 77 TYR A O 1
ATOM 594 N N . GLU A 1 78 ? -3.037 -7.656 11.964 1.00 90.62 78 GLU A N 1
ATOM 595 C CA . GLU A 1 78 ? -2.148 -7.066 12.964 1.00 90.62 78 GLU A CA 1
ATOM 596 C C . GLU A 1 78 ? -2.013 -5.552 12.758 1.00 90.62 78 GLU A C 1
AT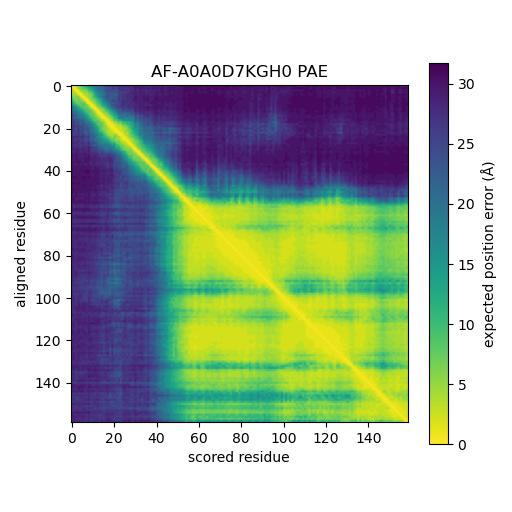OM 598 O O . GLU A 1 78 ? -2.200 -4.764 13.689 1.00 90.62 78 GLU A O 1
ATOM 603 N N . LEU A 1 79 ? -1.771 -5.126 11.518 1.00 91.12 79 LEU A N 1
ATOM 604 C CA . LEU A 1 79 ? -1.648 -3.713 11.184 1.00 91.12 79 LEU A CA 1
ATOM 605 C C . LEU A 1 79 ? -2.940 -2.941 11.466 1.00 91.12 79 LEU A C 1
ATOM 607 O O . LEU A 1 79 ? -2.894 -1.838 12.013 1.00 91.12 79 LEU A O 1
ATOM 611 N N . TYR A 1 80 ? -4.094 -3.526 11.138 1.00 90.38 80 TYR A N 1
ATOM 612 C CA . TYR A 1 80 ? -5.392 -2.959 11.488 1.00 90.38 80 TYR A CA 1
ATOM 613 C C . TYR A 1 80 ? -5.536 -2.765 13.004 1.00 90.38 80 TYR A C 1
ATOM 615 O O . TYR A 1 80 ? -5.942 -1.689 13.453 1.00 90.38 80 TYR A O 1
ATOM 623 N N . ALA A 1 81 ? -5.172 -3.774 13.800 1.00 89.75 81 ALA A N 1
ATOM 624 C CA . ALA A 1 81 ? -5.261 -3.711 15.255 1.00 89.75 81 ALA A CA 1
ATOM 625 C C . ALA A 1 81 ? -4.362 -2.608 15.837 1.00 89.75 81 ALA A C 1
ATOM 627 O O . ALA A 1 81 ? -4.819 -1.821 16.672 1.00 89.75 81 ALA A O 1
ATOM 628 N N . ILE A 1 82 ? -3.120 -2.494 15.350 1.00 89.81 82 ILE A N 1
ATOM 629 C CA . ILE A 1 82 ? -2.180 -1.433 15.744 1.00 89.81 82 ILE A CA 1
ATOM 630 C C . ILE A 1 82 ? -2.767 -0.053 15.430 1.00 89.81 82 ILE A C 1
ATOM 632 O O . ILE A 1 82 ? -2.783 0.832 16.289 1.00 89.81 82 ILE A O 1
ATOM 636 N N . LEU A 1 83 ? -3.290 0.134 14.217 1.00 89.31 83 LEU A N 1
ATOM 637 C CA . LEU A 1 83 ? -3.876 1.403 13.788 1.00 89.31 83 LEU A CA 1
ATOM 638 C C . LEU A 1 83 ? -5.108 1.784 14.608 1.00 89.31 83 LEU A C 1
ATOM 640 O O . LEU A 1 83 ? -5.220 2.930 15.043 1.00 89.31 83 LEU A O 1
ATOM 644 N N . GLN A 1 84 ? -5.994 0.828 14.886 1.00 87.94 84 GLN A N 1
ATOM 645 C CA . GLN A 1 84 ? -7.155 1.065 15.741 1.00 87.94 84 GLN A CA 1
ATOM 646 C C . GLN A 1 84 ? -6.767 1.412 17.173 1.00 87.94 84 GLN A C 1
ATOM 648 O O . GLN A 1 84 ? -7.360 2.308 17.776 1.00 87.94 84 GLN A O 1
ATOM 653 N N . MET A 1 85 ? -5.768 0.728 17.729 1.00 89.12 85 MET A N 1
ATOM 654 C CA . MET A 1 85 ? -5.290 1.030 19.073 1.00 89.12 85 MET A CA 1
ATOM 655 C C . MET A 1 85 ? -4.679 2.430 19.141 1.00 89.12 85 MET A C 1
ATOM 657 O O . MET A 1 85 ? -4.971 3.178 20.074 1.00 89.1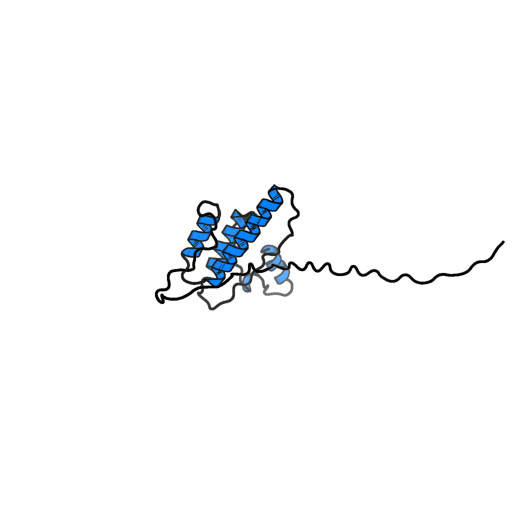2 85 MET A O 1
ATOM 661 N N . ASN A 1 86 ? -3.882 2.806 18.140 1.00 89.12 86 ASN A N 1
ATOM 662 C CA . ASN A 1 86 ? -3.314 4.146 18.039 1.00 89.12 86 ASN A CA 1
ATOM 663 C C . ASN A 1 86 ? -4.408 5.209 17.913 1.00 89.12 86 ASN A C 1
ATOM 665 O O . ASN A 1 86 ? -4.353 6.203 18.627 1.00 89.12 86 ASN A O 1
ATOM 669 N N . ARG A 1 87 ? -5.439 4.978 17.094 1.00 86.94 87 ARG A N 1
ATOM 670 C CA . ARG A 1 87 ? -6.579 5.897 16.970 1.00 86.94 87 ARG A CA 1
ATOM 671 C C . ARG A 1 87 ? -7.284 6.112 18.308 1.00 86.94 87 ARG A C 1
ATOM 673 O O . ARG A 1 87 ? -7.404 7.241 18.760 1.00 86.94 87 ARG A O 1
ATOM 680 N N . ARG A 1 88 ? -7.625 5.026 19.008 1.00 89.31 88 ARG A N 1
ATOM 681 C CA . ARG A 1 88 ? -8.252 5.111 20.337 1.00 89.31 88 ARG A CA 1
ATOM 682 C C . ARG A 1 88 ? -7.383 5.851 21.350 1.00 89.31 88 ARG A C 1
ATOM 684 O O . ARG A 1 88 ? -7.909 6.597 22.164 1.00 89.31 88 ARG A O 1
ATOM 691 N N . ARG A 1 89 ? -6.061 5.646 21.318 1.00 90.69 89 ARG A N 1
ATOM 692 C CA . ARG A 1 89 ? -5.116 6.376 22.177 1.00 90.69 89 ARG A CA 1
ATOM 693 C C . ARG A 1 89 ? -5.110 7.874 21.861 1.00 90.69 89 ARG A C 1
ATOM 695 O O . ARG A 1 89 ? -5.104 8.662 22.800 1.00 90.69 89 ARG A O 1
ATOM 702 N N . GLN A 1 90 ? -5.149 8.256 20.584 1.00 88.88 90 GLN A N 1
ATOM 703 C CA . GLN A 1 90 ? -5.256 9.660 20.169 1.00 88.88 90 GLN A CA 1
ATOM 704 C C . GLN A 1 90 ? -6.564 10.289 20.660 1.00 88.88 90 GLN A C 1
ATOM 706 O O . GLN A 1 90 ? -6.525 11.392 21.201 1.00 88.88 90 GLN A O 1
ATOM 711 N N . ASP A 1 91 ? -7.685 9.569 20.555 1.00 89.19 91 ASP A N 1
ATOM 712 C CA . ASP A 1 91 ? -9.006 10.054 20.979 1.00 89.19 91 ASP A CA 1
ATOM 713 C C . ASP A 1 91 ? -9.061 10.392 22.482 1.00 89.19 91 ASP A C 1
ATOM 715 O O . ASP A 1 91 ? -9.776 11.305 22.889 1.00 89.19 91 ASP A O 1
ATOM 719 N N . VAL A 1 92 ? -8.274 9.695 23.313 1.00 94.19 92 VAL A N 1
ATOM 720 C CA . VAL A 1 92 ? -8.155 9.964 24.761 1.00 94.19 92 VAL A CA 1
ATOM 721 C C . VAL A 1 92 ? -6.920 10.799 25.134 1.00 94.19 92 VAL A C 1
ATOM 723 O O . VAL A 1 92 ? -6.575 10.905 26.310 1.00 94.19 92 VAL A O 1
ATOM 726 N N . GLY A 1 93 ? -6.228 11.383 24.151 1.00 91.56 93 GLY A N 1
ATOM 727 C CA . GLY A 1 93 ? -5.085 12.275 24.371 1.00 91.56 93 GLY A CA 1
ATOM 728 C C . GLY A 1 93 ? -3.801 11.588 24.853 1.00 91.56 93 GLY A C 1
ATOM 729 O O . GLY A 1 93 ? -2.907 12.253 25.378 1.00 91.56 93 GLY A O 1
ATOM 730 N N . LEU A 1 94 ? -3.678 10.268 24.691 1.00 92.12 94 LEU A N 1
ATOM 731 C CA . LEU A 1 94 ? -2.452 9.541 25.016 1.00 92.12 94 LEU A CA 1
ATOM 732 C C . LEU A 1 94 ? -1.389 9.729 23.929 1.00 92.12 94 LEU A C 1
ATOM 734 O O . LEU A 1 94 ? -1.678 9.845 22.737 1.00 92.12 94 LEU A O 1
ATOM 738 N N . ILE A 1 95 ? -0.123 9.684 24.348 1.00 86.25 95 ILE A N 1
ATOM 739 C CA . ILE A 1 95 ? 1.020 9.781 23.439 1.00 86.25 95 ILE A CA 1
ATOM 740 C C . ILE A 1 95 ? 0.990 8.598 22.467 1.00 86.25 95 ILE A C 1
ATOM 742 O O . ILE A 1 95 ? 1.085 7.436 22.868 1.00 86.25 95 ILE A O 1
ATOM 746 N N . CYS A 1 96 ? 0.904 8.911 21.178 1.00 82.25 96 CYS A N 1
ATOM 747 C CA . CYS A 1 96 ? 0.996 7.940 20.098 1.00 82.25 96 CYS A CA 1
ATOM 748 C C . CYS A 1 96 ? 2.315 8.133 19.362 1.00 82.25 96 CYS A C 1
ATOM 750 O O . CYS A 1 96 ? 2.647 9.240 18.941 1.00 82.25 96 CYS A O 1
ATOM 752 N N . GLN A 1 97 ? 3.078 7.056 19.212 1.00 76.12 97 GLN A N 1
ATOM 753 C CA . GLN A 1 97 ? 4.296 7.092 18.415 1.00 76.12 97 GLN A CA 1
ATOM 754 C C . GLN A 1 97 ? 3.935 7.065 16.928 1.00 76.12 97 GLN A C 1
ATOM 756 O O . GLN A 1 97 ? 3.053 6.313 16.506 1.00 76.12 97 GLN A O 1
ATOM 761 N N . SER A 1 98 ? 4.619 7.890 16.135 1.00 75.69 98 SER A N 1
ATOM 762 C CA . SER A 1 98 ? 4.525 7.816 14.678 1.00 75.69 98 SER A CA 1
ATOM 763 C C . SER A 1 98 ? 5.176 6.518 14.204 1.00 75.69 98 SER A C 1
ATOM 765 O O . SER A 1 98 ? 6.299 6.210 14.605 1.00 75.69 98 SER A O 1
ATOM 767 N N . HIS A 1 99 ? 4.463 5.756 13.379 1.00 81.00 99 HIS A N 1
ATOM 768 C CA . HIS A 1 99 ? 4.958 4.518 12.786 1.00 81.00 99 HIS A CA 1
ATOM 769 C C . HIS A 1 99 ? 5.158 4.720 11.285 1.00 81.00 99 HIS A C 1
ATOM 771 O O . HIS A 1 99 ? 4.395 5.430 10.629 1.00 81.00 99 HIS A O 1
ATOM 777 N N . VAL A 1 100 ? 6.181 4.066 10.745 1.00 86.81 100 VAL A N 1
ATOM 778 C CA . VAL A 1 100 ? 6.460 4.034 9.310 1.00 86.81 100 VAL A CA 1
ATOM 779 C C . VAL A 1 100 ? 5.823 2.775 8.725 1.00 86.81 100 VAL A C 1
ATOM 781 O O . VAL A 1 100 ? 6.088 1.678 9.207 1.00 86.81 100 VAL A O 1
ATOM 784 N N . TYR A 1 101 ? 5.002 2.925 7.682 1.00 89.06 101 TYR A N 1
ATOM 785 C CA . TYR A 1 101 ? 4.213 1.831 7.090 1.00 89.06 101 TYR A CA 1
ATOM 786 C C . TYR A 1 101 ? 4.673 1.434 5.677 1.00 89.06 101 TYR A C 1
ATOM 788 O O . TYR A 1 101 ? 3.885 0.921 4.885 1.00 89.06 101 TYR A O 1
ATOM 796 N N . HIS A 1 102 ? 5.935 1.691 5.323 1.00 90.94 102 HIS A N 1
ATOM 797 C CA . HIS A 1 102 ? 6.483 1.238 4.043 1.00 90.94 102 HIS A CA 1
ATOM 798 C C . HIS A 1 102 ? 6.620 -0.287 4.034 1.00 90.94 102 HIS A C 1
ATOM 800 O O . HIS A 1 102 ? 7.124 -0.880 4.986 1.00 90.94 102 HIS A O 1
ATOM 806 N N . MET A 1 103 ? 6.176 -0.921 2.950 1.00 90.75 103 MET A N 1
ATOM 807 C CA . MET A 1 103 ? 6.120 -2.377 2.820 1.00 90.75 103 MET A CA 1
ATOM 808 C C . MET A 1 103 ? 6.702 -2.828 1.485 1.00 90.75 103 MET A C 1
ATOM 810 O O . MET A 1 103 ? 6.623 -2.113 0.487 1.00 90.75 103 MET A O 1
ATOM 814 N N . ILE A 1 104 ? 7.249 -4.044 1.462 1.00 91.62 104 ILE A N 1
ATOM 815 C CA . ILE A 1 104 ? 7.727 -4.704 0.245 1.00 91.62 104 ILE A CA 1
ATOM 816 C C . ILE A 1 104 ? 6.913 -5.978 0.038 1.00 91.62 104 ILE A C 1
ATOM 818 O O . ILE A 1 104 ? 6.925 -6.878 0.876 1.00 91.62 104 ILE A O 1
ATOM 822 N N . PHE A 1 105 ? 6.252 -6.083 -1.112 1.00 91.12 105 PHE A N 1
ATOM 823 C CA . PHE A 1 105 ? 5.549 -7.296 -1.518 1.00 91.12 105 PHE A CA 1
ATOM 824 C C . PHE A 1 105 ? 6.468 -8.149 -2.395 1.00 91.12 105 PHE A C 1
ATOM 826 O O . PHE A 1 105 ? 6.744 -7.805 -3.544 1.00 91.12 105 PHE A O 1
ATOM 833 N N . LYS A 1 106 ? 6.942 -9.281 -1.867 1.00 90.69 106 LYS A N 1
ATOM 834 C CA . LYS A 1 106 ? 7.822 -10.215 -2.585 1.00 90.69 106 LYS A CA 1
ATOM 835 C C . LYS A 1 106 ? 7.084 -11.508 -2.930 1.00 90.69 106 LYS A C 1
ATOM 837 O O . LYS A 1 106 ? 6.372 -12.059 -2.099 1.00 90.69 106 LYS A O 1
ATOM 842 N N . GLY A 1 107 ? 7.283 -12.011 -4.148 1.00 90.12 107 GLY A N 1
ATOM 843 C CA . GLY A 1 107 ? 6.733 -13.294 -4.594 1.00 90.12 107 GLY A CA 1
ATOM 844 C C . GLY A 1 107 ? 6.735 -13.441 -6.112 1.00 90.12 107 GLY A C 1
ATOM 845 O O . GLY A 1 107 ? 6.957 -12.461 -6.831 1.00 90.12 107 GLY A O 1
ATOM 846 N N . ASN A 1 108 ? 6.444 -14.645 -6.599 1.00 91.56 108 ASN A N 1
ATOM 847 C CA . ASN A 1 108 ? 6.379 -14.949 -8.032 1.00 91.56 108 ASN A CA 1
ATOM 848 C C . ASN A 1 108 ? 5.329 -14.083 -8.756 1.00 91.56 108 ASN A C 1
ATOM 850 O O . ASN A 1 108 ? 4.369 -13.621 -8.129 1.00 91.56 108 ASN A O 1
ATOM 854 N N . PRO A 1 109 ? 5.482 -13.803 -10.060 1.00 92.62 109 PRO A N 1
ATOM 855 C CA . PRO A 1 109 ? 4.439 -13.144 -10.848 1.00 92.62 109 PRO A CA 1
ATOM 856 C C . PRO A 1 109 ? 3.082 -13.855 -10.693 1.00 92.62 109 PRO A C 1
ATOM 858 O O . PRO A 1 109 ? 3.034 -15.070 -10.537 1.00 92.62 109 PRO A O 1
ATOM 861 N N . GLY A 1 110 ? 1.981 -13.099 -10.676 1.00 87.50 110 GLY A N 1
ATOM 862 C CA . GLY A 1 110 ? 0.629 -13.666 -10.546 1.00 87.50 110 GLY A CA 1
ATOM 863 C C . GLY A 1 110 ? 0.158 -14.001 -9.121 1.00 87.50 110 GLY A C 1
ATOM 864 O O . GLY A 1 110 ? -1.003 -14.340 -8.945 1.00 87.50 110 GLY A O 1
ATOM 865 N N . THR A 1 111 ? 0.979 -13.833 -8.076 1.00 89.06 111 THR A N 1
ATOM 866 C CA . THR A 1 111 ? 0.576 -14.116 -6.675 1.00 89.06 111 THR A CA 1
ATOM 867 C C . THR A 1 111 ? -0.238 -12.997 -6.001 1.00 89.06 111 THR A C 1
ATOM 869 O O . THR A 1 111 ? -0.213 -12.859 -4.781 1.00 89.06 111 THR A O 1
ATOM 872 N N . GLY A 1 112 ? -0.899 -12.131 -6.777 1.00 90.06 112 GLY A N 1
ATOM 873 C CA . GLY A 1 112 ? -1.802 -11.099 -6.246 1.00 90.06 112 GLY A CA 1
ATOM 874 C C . GLY A 1 112 ? -1.150 -9.905 -5.531 1.00 90.06 112 GLY A C 1
ATOM 875 O O . GLY A 1 112 ? -1.858 -9.161 -4.864 1.00 90.06 112 GLY A O 1
ATOM 876 N N . LYS A 1 113 ? 0.167 -9.675 -5.664 1.00 94.06 113 LYS A N 1
ATOM 877 C CA . LYS A 1 113 ? 0.886 -8.566 -4.988 1.00 94.06 113 LYS A CA 1
ATOM 878 C C . LYS A 1 113 ? 0.224 -7.198 -5.197 1.00 94.06 113 LYS A C 1
ATOM 880 O O . LYS A 1 113 ? -0.052 -6.492 -4.233 1.00 94.06 113 LYS A O 1
ATOM 885 N N . THR A 1 114 ? -0.064 -6.851 -6.449 1.00 92.12 114 THR A N 1
ATOM 886 C CA . THR A 1 114 ? -0.698 -5.574 -6.810 1.00 92.12 114 THR A CA 1
ATOM 887 C C . THR A 1 114 ? -2.127 -5.488 -6.272 1.00 92.12 114 THR A C 1
ATOM 889 O O . THR A 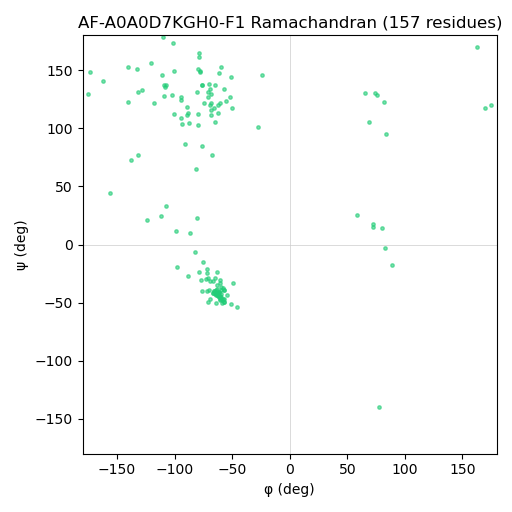1 114 ? -2.536 -4.463 -5.734 1.00 92.12 114 THR A O 1
ATOM 892 N N . THR A 1 115 ? -2.873 -6.595 -6.338 1.00 92.38 115 THR A N 1
ATOM 893 C CA . THR A 1 115 ? -4.236 -6.689 -5.798 1.00 92.38 115 THR A CA 1
ATOM 894 C C . THR A 1 115 ? -4.253 -6.431 -4.295 1.00 92.38 115 THR A C 1
ATOM 896 O O . THR A 1 115 ? -5.040 -5.620 -3.814 1.00 92.38 115 THR A O 1
ATOM 899 N N . VAL A 1 116 ? -3.342 -7.067 -3.561 1.00 92.81 116 VAL A N 1
ATOM 900 C CA . VAL A 1 116 ? -3.178 -6.869 -2.121 1.00 92.81 116 VAL A CA 1
ATOM 901 C C . VAL A 1 116 ? -2.800 -5.422 -1.805 1.00 92.81 116 VAL A C 1
ATOM 903 O O . VAL A 1 116 ? -3.411 -4.820 -0.926 1.00 92.81 116 VAL A O 1
ATOM 906 N N . ALA A 1 117 ? -1.851 -4.831 -2.537 1.00 92.62 117 ALA A N 1
ATOM 907 C CA . ALA A 1 117 ? -1.453 -3.437 -2.334 1.00 92.62 117 ALA A CA 1
ATOM 908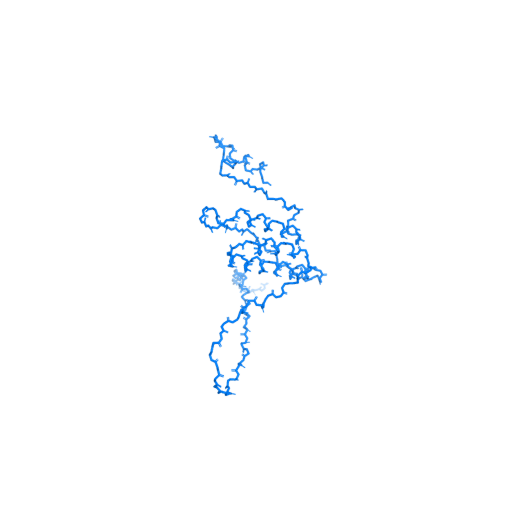 C C . ALA A 1 117 ? -2.643 -2.469 -2.465 1.00 92.62 117 ALA A C 1
ATOM 910 O O . ALA A 1 117 ? -2.786 -1.543 -1.667 1.00 92.62 117 ALA A O 1
ATOM 911 N N . ARG A 1 118 ? -3.550 -2.726 -3.415 1.00 91.88 118 ARG A N 1
ATOM 912 C CA . ARG A 1 118 ? -4.772 -1.934 -3.604 1.00 91.88 118 ARG A CA 1
ATOM 913 C C . ARG A 1 118 ? -5.746 -2.062 -2.430 1.00 91.88 118 ARG A C 1
ATOM 915 O O . ARG A 1 118 ? -6.303 -1.057 -1.996 1.00 91.88 118 ARG A O 1
ATOM 922 N N . ILE A 1 119 ? -5.931 -3.270 -1.898 1.00 91.94 119 ILE A N 1
ATOM 923 C CA . ILE A 1 119 ? -6.771 -3.510 -0.712 1.00 91.94 119 ILE A CA 1
ATOM 924 C C . ILE A 1 119 ? -6.174 -2.799 0.513 1.00 91.94 119 ILE A C 1
ATOM 926 O O . ILE A 1 119 ? -6.886 -2.109 1.242 1.00 91.94 119 ILE A O 1
ATOM 930 N N . MET A 1 120 ? -4.854 -2.884 0.697 1.00 91.81 120 MET A N 1
ATOM 931 C CA . MET A 1 120 ? -4.149 -2.200 1.787 1.00 91.81 120 MET A CA 1
ATOM 932 C C . MET A 1 120 ? -4.257 -0.671 1.682 1.00 91.81 120 MET A C 1
ATOM 934 O O . MET A 1 120 ? -4.444 -0.001 2.695 1.00 91.81 120 MET A O 1
ATOM 938 N N . ALA A 1 121 ? -4.208 -0.104 0.473 1.00 91.81 121 ALA A N 1
ATOM 939 C CA . ALA A 1 121 ? -4.402 1.332 0.264 1.00 91.81 121 ALA A CA 1
ATOM 940 C C . ALA A 1 121 ? -5.805 1.799 0.698 1.00 91.81 121 ALA A C 1
ATOM 942 O O . ALA A 1 121 ? -5.927 2.806 1.400 1.00 91.81 121 ALA A O 1
ATOM 943 N N . LYS A 1 122 ? -6.855 1.035 0.357 1.00 90.19 122 LYS A N 1
ATOM 944 C CA . LYS A 1 122 ? -8.226 1.299 0.833 1.00 90.19 122 LYS A CA 1
ATOM 945 C C . LYS A 1 122 ? -8.313 1.232 2.358 1.00 90.19 122 LYS A C 1
ATOM 947 O O . LYS A 1 122 ? -8.888 2.121 2.979 1.00 90.19 122 LYS A O 1
ATOM 952 N N . MET A 1 123 ? -7.698 0.216 2.965 1.00 90.00 123 MET A N 1
ATOM 953 C CA . MET A 1 123 ? -7.647 0.067 4.421 1.00 90.00 123 MET A CA 1
ATOM 954 C C . MET A 1 123 ? -7.012 1.286 5.096 1.00 90.00 123 MET A C 1
ATOM 956 O O . MET A 1 123 ? -7.581 1.854 6.027 1.00 90.00 123 MET A O 1
ATOM 960 N N . PHE A 1 124 ? -5.847 1.719 4.614 1.00 90.69 124 PHE A N 1
ATOM 961 C CA . PHE A 1 124 ? -5.156 2.878 5.166 1.00 90.69 124 PHE A CA 1
ATOM 962 C C . PHE A 1 124 ? -5.948 4.176 5.004 1.00 90.69 124 PHE A C 1
ATOM 964 O O . PHE A 1 124 ? -5.911 5.016 5.903 1.00 90.69 124 PHE A O 1
ATOM 971 N N . GLN A 1 125 ? -6.692 4.339 3.908 1.00 89.25 125 GLN A N 1
ATOM 972 C CA . GLN A 1 125 ? -7.598 5.474 3.738 1.00 89.25 125 GLN A CA 1
ATOM 973 C C . GLN A 1 125 ? -8.723 5.454 4.778 1.00 89.25 125 GLN A C 1
ATOM 975 O O . GLN A 1 125 ? -8.946 6.450 5.461 1.00 89.25 125 GLN A O 1
ATOM 980 N N . GLN A 1 126 ? -9.415 4.323 4.931 1.00 87.56 126 GLN A N 1
ATOM 981 C CA . GLN A 1 126 ? -10.521 4.189 5.887 1.00 87.56 126 GLN A CA 1
ATOM 982 C C . GLN A 1 126 ? -10.071 4.429 7.337 1.00 87.56 126 GLN A C 1
ATOM 984 O O . GLN A 1 126 ? -10.819 4.969 8.154 1.00 87.56 126 GLN A O 1
ATOM 989 N N . LEU A 1 127 ? -8.830 4.059 7.656 1.00 85.75 127 LEU A N 1
ATOM 990 C CA . LEU A 1 127 ? -8.229 4.266 8.973 1.00 85.75 127 LEU A CA 1
ATOM 991 C C . LEU A 1 127 ? -7.650 5.672 9.175 1.00 85.75 127 LEU A C 1
ATOM 993 O O . LEU A 1 127 ? -7.275 6.000 10.299 1.00 85.75 127 LEU A O 1
ATOM 997 N N . GLY A 1 128 ? -7.619 6.510 8.135 1.00 86.06 128 GLY A N 1
ATOM 998 C CA . GLY A 1 128 ? -7.109 7.881 8.197 1.00 86.06 128 GLY A CA 1
ATOM 999 C C . GLY A 1 128 ? -5.584 7.997 8.133 1.00 86.06 128 GLY A C 1
ATOM 1000 O O . GLY A 1 128 ? -5.044 9.055 8.439 1.00 86.06 128 GLY A O 1
ATOM 1001 N N . VAL A 1 129 ? -4.881 6.930 7.740 1.00 88.06 129 VAL A N 1
ATOM 1002 C CA . VAL A 1 129 ? -3.423 6.947 7.516 1.00 88.06 129 VAL A CA 1
ATOM 1003 C C . VAL A 1 129 ? -3.088 7.634 6.193 1.00 88.06 129 VAL A C 1
ATOM 1005 O O . VAL A 1 129 ? -2.121 8.387 6.113 1.00 88.06 129 VAL A O 1
ATOM 1008 N N . LEU A 1 130 ? -3.892 7.388 5.156 1.00 87.62 130 LEU A N 1
ATOM 1009 C CA . LEU A 1 130 ? -3.767 8.043 3.856 1.00 87.62 130 LEU A CA 1
ATOM 1010 C C . LEU A 1 130 ? -4.910 9.036 3.653 1.00 87.62 130 LEU A C 1
ATOM 1012 O O . LEU A 1 130 ? -6.074 8.714 3.880 1.00 87.62 130 LEU A O 1
ATOM 1016 N N . SER A 1 131 ? -4.583 10.226 3.149 1.00 83.56 131 SER A N 1
ATOM 1017 C CA . SER A 1 131 ? -5.578 11.242 2.785 1.00 83.56 131 SER A CA 1
ATOM 1018 C C . SER A 1 131 ? -6.411 10.836 1.565 1.00 83.56 131 SER A C 1
ATOM 1020 O O . SER A 1 131 ? -7.583 11.192 1.458 1.00 83.56 131 SER A O 1
ATOM 1022 N N . LYS A 1 132 ? -5.818 10.069 0.644 1.00 80.19 132 LYS A N 1
ATOM 1023 C CA . LYS A 1 132 ? -6.454 9.565 -0.575 1.00 80.19 132 LYS A CA 1
ATOM 1024 C C . LYS A 1 132 ? -6.244 8.051 -0.669 1.00 80.19 132 LYS A C 1
ATOM 1026 O O . LYS A 1 132 ? -5.120 7.588 -0.524 1.00 80.19 132 LYS A O 1
ATOM 1031 N N . GLY A 1 133 ? -7.299 7.290 -0.964 1.00 73.94 133 GLY A N 1
ATOM 1032 C CA . GLY A 1 133 ? -7.236 5.824 -1.111 1.00 73.94 133 GLY A CA 1
ATOM 1033 C C . GLY A 1 133 ? -6.852 5.312 -2.498 1.00 73.94 133 GLY A C 1
ATOM 1034 O O . GLY A 1 133 ? -6.988 4.122 -2.766 1.00 73.94 133 GLY A O 1
ATOM 1035 N N . HIS A 1 134 ? -6.414 6.191 -3.402 1.00 77.94 134 HIS A N 1
ATOM 1036 C CA . HIS A 1 134 ? -5.881 5.774 -4.698 1.00 77.94 134 HIS A CA 1
ATOM 1037 C C . HIS A 1 134 ? -4.455 5.221 -4.561 1.00 77.94 134 HIS A C 1
ATOM 1039 O O . HIS A 1 134 ? -3.627 5.783 -3.843 1.00 77.94 134 HIS A O 1
ATOM 1045 N N . LEU A 1 135 ? -4.191 4.117 -5.258 1.00 85.31 135 LEU A N 1
ATOM 1046 C CA . LEU A 1 135 ? -2.872 3.513 -5.410 1.00 85.31 135 LEU A CA 1
ATOM 1047 C C . LEU A 1 135 ? -2.256 4.038 -6.712 1.00 85.31 135 LEU A C 1
ATOM 1049 O O . LEU A 1 135 ? -2.874 3.896 -7.767 1.00 85.31 135 LEU A O 1
ATOM 1053 N N . LEU A 1 136 ? -1.060 4.622 -6.640 1.00 89.38 136 LEU A N 1
ATOM 1054 C CA . LEU A 1 136 ? -0.254 4.922 -7.823 1.00 89.38 136 LEU A CA 1
ATOM 1055 C C . LEU A 1 136 ? 0.627 3.710 -8.122 1.00 89.38 136 LEU A C 1
ATOM 1057 O O . LEU A 1 136 ? 1.517 3.368 -7.344 1.00 89.38 136 LEU A O 1
ATOM 1061 N N . GLU A 1 137 ? 0.335 3.033 -9.227 1.00 90.50 137 GLU A N 1
ATOM 1062 C CA . GLU A 1 137 ? 1.150 1.935 -9.742 1.00 90.50 137 GLU A CA 1
ATOM 1063 C C . GLU A 1 137 ? 2.205 2.538 -10.672 1.00 90.50 137 GLU A C 1
ATOM 1065 O O . GLU A 1 137 ? 1.861 3.199 -11.648 1.00 90.50 137 GLU A O 1
ATOM 1070 N N . VAL A 1 138 ? 3.480 2.367 -10.321 1.00 91.44 138 VAL A N 1
ATOM 1071 C CA . VAL A 1 138 ? 4.611 2.987 -11.018 1.00 91.44 138 VAL A CA 1
ATOM 1072 C C . VAL A 1 138 ? 5.668 1.923 -11.282 1.00 91.44 138 VAL A C 1
ATOM 1074 O O . VAL A 1 138 ? 6.048 1.179 -10.371 1.00 91.44 138 VAL A O 1
ATOM 1077 N N . GLU A 1 139 ? 6.159 1.849 -12.515 1.00 90.69 139 GLU A N 1
ATOM 1078 C CA . GLU A 1 139 ? 7.236 0.948 -12.907 1.00 90.69 139 GLU A CA 1
ATOM 1079 C C . GLU A 1 139 ? 8.587 1.673 -13.008 1.00 90.69 139 GLU A C 1
ATOM 1081 O O . GLU A 1 139 ? 8.708 2.894 -12.906 1.00 90.69 139 GLU A O 1
ATOM 1086 N N . ARG A 1 140 ? 9.663 0.909 -13.236 1.00 90.38 140 ARG A N 1
ATOM 1087 C CA . ARG A 1 140 ? 11.011 1.475 -13.405 1.00 90.38 140 ARG A CA 1
ATOM 1088 C C . ARG A 1 140 ? 11.072 2.501 -14.544 1.00 90.38 140 ARG A C 1
ATOM 1090 O O . ARG A 1 140 ? 11.797 3.487 -14.421 1.00 90.38 140 ARG A O 1
ATOM 1097 N N . ALA A 1 141 ? 10.369 2.248 -15.646 1.00 89.00 141 ALA A N 1
ATOM 1098 C CA . ALA A 1 141 ? 10.387 3.111 -16.828 1.00 89.00 141 ALA A CA 1
ATOM 1099 C C . ALA A 1 141 ? 9.788 4.504 -16.553 1.00 89.00 141 ALA A C 1
ATOM 1101 O O . ALA A 1 141 ? 10.224 5.499 -17.139 1.00 89.00 141 ALA A O 1
ATOM 1102 N N . ASP A 1 142 ? 8.852 4.579 -15.608 1.00 88.25 142 ASP A N 1
ATOM 1103 C CA . ASP A 1 142 ? 8.179 5.819 -15.227 1.00 88.25 142 ASP A CA 1
ATOM 1104 C C . ASP A 1 142 ? 9.067 6.697 -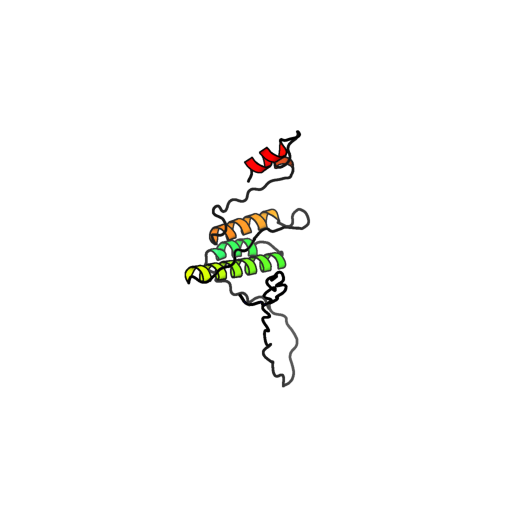14.338 1.00 88.25 142 ASP A C 1
ATOM 1106 O O . ASP A 1 142 ? 9.007 7.921 -14.408 1.00 88.25 142 ASP A O 1
ATOM 1110 N N . LEU A 1 143 ? 9.946 6.083 -13.540 1.00 88.50 143 LEU A N 1
ATOM 1111 C CA . LEU A 1 143 ? 10.826 6.796 -12.608 1.00 88.50 143 LEU A CA 1
ATOM 1112 C C . LEU A 1 143 ? 12.158 7.228 -13.234 1.00 88.50 143 LEU A C 1
ATOM 1114 O O . LEU A 1 143 ? 12.766 8.198 -12.783 1.00 88.50 143 LEU A O 1
ATOM 1118 N N . VAL A 1 144 ? 12.638 6.519 -14.259 1.00 89.81 144 VAL A N 1
ATOM 1119 C CA . VAL A 1 144 ? 13.980 6.727 -14.827 1.00 89.81 144 VAL A CA 1
ATOM 1120 C C . VAL A 1 144 ? 13.915 7.523 -16.134 1.00 89.81 144 VAL A C 1
ATOM 1122 O O . VAL A 1 144 ? 13.151 7.214 -17.050 1.00 89.81 144 VAL A O 1
ATOM 1125 N N . GLY A 1 145 ? 14.712 8.592 -16.216 1.00 86.88 145 GLY A N 1
ATOM 1126 C CA . GLY A 1 145 ? 14.848 9.416 -17.418 1.00 86.88 145 GLY A CA 1
ATOM 1127 C C . GLY A 1 145 ? 15.772 8.780 -18.456 1.00 86.88 145 GLY A C 1
ATOM 1128 O O . GLY A 1 145 ? 16.709 8.070 -18.102 1.00 86.88 145 GLY A O 1
ATOM 1129 N N . GLU A 1 146 ? 15.529 9.064 -19.735 1.00 87.75 146 GLU A N 1
ATOM 1130 C CA . GLU A 1 146 ? 16.394 8.607 -20.835 1.00 87.75 146 GLU A CA 1
ATOM 1131 C C . GLU A 1 146 ? 17.747 9.335 -20.849 1.00 87.75 146 GLU A C 1
ATOM 1133 O O . GLU A 1 146 ? 18.760 8.768 -21.251 1.00 87.75 146 GLU A O 1
ATOM 1138 N N . TYR A 1 147 ? 17.769 10.577 -20.355 1.00 89.94 147 TYR A N 1
ATOM 1139 C CA . TYR A 1 147 ? 18.934 11.457 -20.362 1.00 89.94 147 TYR A CA 1
ATOM 1140 C C . TYR A 1 147 ? 19.346 11.875 -18.946 1.00 89.94 147 TYR A C 1
ATOM 1142 O O . TYR A 1 147 ? 18.545 11.887 -18.005 1.00 89.94 147 TYR A O 1
ATOM 1150 N N . ILE A 1 148 ? 20.619 12.247 -18.791 1.00 85.75 148 ILE A N 1
ATOM 1151 C CA . ILE A 1 148 ? 21.180 12.721 -17.519 1.00 85.75 148 ILE A CA 1
ATOM 1152 C C . ILE A 1 148 ? 20.373 13.928 -17.022 1.00 85.75 148 ILE A C 1
ATOM 1154 O O . ILE A 1 148 ? 20.062 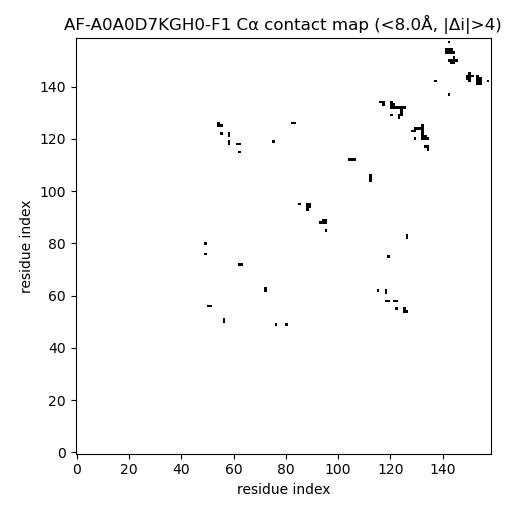14.840 -17.780 1.00 85.75 148 ILE A O 1
ATOM 1158 N N . GLY A 1 149 ? 20.021 13.918 -15.735 1.00 88.38 149 GLY A N 1
ATOM 1159 C CA . GLY A 1 149 ? 19.231 14.976 -15.100 1.00 88.38 149 GLY A CA 1
ATOM 1160 C C . GLY A 1 149 ? 17.711 14.777 -15.165 1.00 88.38 149 GLY A C 1
ATOM 1161 O O . GLY A 1 149 ? 17.009 15.333 -14.327 1.00 88.38 149 GLY A O 1
ATOM 1162 N N . HIS A 1 150 ? 17.188 13.920 -16.052 1.00 89.88 150 HIS A N 1
ATOM 1163 C CA . HIS A 1 150 ? 15.734 13.731 -16.192 1.00 89.88 150 HIS A CA 1
ATOM 1164 C C . HIS A 1 150 ? 15.094 12.834 -15.117 1.00 89.88 150 HIS A C 1
ATOM 1166 O O . HIS A 1 150 ? 13.903 12.968 -14.843 1.00 89.88 150 HIS A O 1
ATOM 1172 N N . THR A 1 151 ? 15.854 11.941 -14.473 1.00 90.56 151 THR A N 1
ATOM 1173 C CA . THR A 1 151 ? 15.330 11.030 -13.430 1.00 90.56 151 THR A CA 1
ATOM 1174 C C . THR A 1 151 ? 14.774 11.782 -12.220 1.00 90.56 151 THR A C 1
ATOM 1176 O O . THR A 1 151 ? 13.720 11.424 -11.697 1.00 90.56 151 THR A O 1
ATOM 1179 N N . ALA A 1 152 ? 15.459 12.847 -11.786 1.00 88.62 152 ALA A N 1
ATOM 1180 C CA . ALA A 1 152 ? 15.029 13.633 -10.630 1.00 88.62 152 ALA A CA 1
ATOM 1181 C C . ALA A 1 152 ? 13.680 14.321 -10.881 1.00 88.62 152 ALA A C 1
ATOM 1183 O O . ALA A 1 152 ? 12.836 14.358 -9.989 1.00 88.62 152 ALA A O 1
ATOM 1184 N N . GLN A 1 153 ? 13.466 14.818 -12.103 1.00 87.69 153 GLN A N 1
ATOM 1185 C CA . GLN A 1 153 ? 12.221 15.475 -12.486 1.00 87.69 153 GLN A CA 1
ATOM 1186 C C . GLN A 1 153 ? 11.072 14.470 -12.608 1.00 87.69 153 GLN A C 1
ATOM 1188 O O . GLN A 1 153 ? 10.067 14.634 -11.927 1.00 87.69 153 GLN A O 1
ATOM 1193 N N . LYS A 1 154 ? 11.276 13.356 -13.329 1.00 88.56 154 LYS A N 1
ATOM 1194 C CA . LYS A 1 154 ? 10.279 12.274 -13.427 1.00 88.56 154 LYS A CA 1
ATOM 1195 C C . LYS A 1 154 ? 9.826 11.746 -12.062 1.00 88.56 154 LYS A C 1
ATOM 1197 O O . LYS A 1 154 ? 8.639 11.546 -11.841 1.00 88.56 154 LYS A O 1
ATOM 1202 N N . THR A 1 155 ? 10.762 11.543 -11.133 1.00 89.88 155 THR A N 1
ATOM 1203 C CA . THR A 1 155 ? 10.432 11.053 -9.784 1.00 89.88 155 THR A CA 1
ATOM 1204 C C . THR A 1 155 ? 9.607 12.075 -8.997 1.00 89.88 155 THR A C 1
ATOM 1206 O O . THR A 1 155 ? 8.676 11.696 -8.296 1.00 89.88 155 THR A O 1
ATOM 1209 N N . ARG A 1 156 ? 9.935 13.369 -9.115 1.00 88.62 156 ARG A N 1
ATOM 1210 C CA . ARG A 1 156 ? 9.242 14.451 -8.403 1.00 88.62 156 ARG A CA 1
ATOM 1211 C C . ARG A 1 156 ? 7.847 14.738 -8.956 1.00 88.62 156 ARG A C 1
ATOM 1213 O O . ARG A 1 156 ? 6.986 15.159 -8.201 1.00 88.62 156 ARG A O 1
ATOM 1220 N N . ASP A 1 157 ? 7.624 14.515 -10.245 1.00 88.31 157 ASP A N 1
ATOM 1221 C CA . ASP A 1 157 ? 6.300 14.696 -10.850 1.00 88.31 157 ASP A CA 1
ATOM 1222 C C . ASP A 1 157 ? 5.311 13.594 -10.414 1.00 88.31 157 ASP A C 1
ATOM 1224 O O . ASP A 1 157 ? 4.097 13.785 -10.483 1.00 88.31 157 ASP A O 1
ATOM 1228 N N . LEU A 1 158 ? 5.824 12.448 -9.947 1.00 82.31 158 LEU A N 1
ATOM 1229 C CA . LEU A 1 158 ? 5.036 11.280 -9.537 1.00 82.31 158 LEU A CA 1
ATOM 1230 C C . LEU A 1 158 ? 4.788 11.172 -8.019 1.00 82.31 158 LEU A C 1
ATOM 1232 O O . LEU A 1 158 ? 3.873 10.444 -7.627 1.00 82.31 158 LEU A O 1
ATOM 1236 N N . ILE A 1 159 ? 5.582 11.844 -7.173 1.00 77.19 159 ILE A N 1
ATOM 1237 C CA . ILE A 1 159 ? 5.544 11.757 -5.693 1.00 77.19 159 ILE A CA 1
ATOM 1238 C C . ILE A 1 159 ? 5.281 13.134 -5.087 1.00 77.19 159 ILE A C 1
ATOM 1240 O O . ILE A 1 159 ? 4.344 13.234 -4.261 1.00 77.19 159 ILE A O 1
#